Protein AF-A0A357IQ42-F1 (afdb_monomer_lite)

Foldseek 3Di:
DVVLPDDFQDWWWKWWAPVPDQIDIDGRQGDHDDPPDDPDDDDDPVVCVNRVHDDDTDIDTDHD

Structure (mmCIF, N/CA/C/O backbone):
data_AF-A0A357IQ42-F1
#
_entry.id   AF-A0A357IQ42-F1
#
loop_
_atom_site.group_PDB
_atom_site.id
_atom_site.type_symbol
_atom_site.label_atom_id
_atom_site.label_alt_id
_atom_site.label_comp_id
_atom_site.label_asym_id
_atom_site.label_entity_id
_atom_site.label_seq_id
_atom_site.pdbx_PDB_ins_code
_atom_site.Cartn_x
_atom_site.Cartn_y
_atom_site.Cartn_z
_atom_site.occupancy
_atom_site.B_iso_or_equiv
_atom_site.auth_seq_id
_atom_site.auth_comp_id
_atom_site.auth_asym_id
_atom_site.auth_atom_id
_atom_site.pdbx_PDB_model_num
ATOM 1 N N . ALA A 1 1 ? -12.022 -1.499 4.665 1.00 90.19 1 ALA A N 1
ATOM 2 C CA . ALA A 1 1 ? -12.224 -2.417 5.805 1.00 90.19 1 ALA A CA 1
ATOM 3 C C . ALA A 1 1 ? -13.142 -3.570 5.409 1.00 90.19 1 ALA A C 1
ATOM 5 O O . ALA A 1 1 ? -12.630 -4.507 4.822 1.00 90.19 1 ALA A O 1
ATOM 6 N N . LYS A 1 2 ? -14.473 -3.470 5.580 1.00 92.75 2 LYS A N 1
ATOM 7 C CA . LYS A 1 2 ? -15.423 -4.582 5.341 1.00 92.75 2 LYS A CA 1
ATOM 8 C C . LYS A 1 2 ? -15.277 -5.287 3.986 1.00 92.75 2 LYS A C 1
ATOM 10 O O . LYS A 1 2 ? -15.202 -6.503 3.960 1.00 92.75 2 LYS A O 1
ATOM 15 N N . HIS A 1 3 ? -15.190 -4.531 2.888 1.00 95.12 3 HIS A N 1
ATOM 16 C CA . HIS A 1 3 ? -15.039 -5.102 1.542 1.00 95.12 3 HIS A CA 1
ATOM 17 C C . HIS A 1 3 ? -13.774 -5.962 1.382 1.00 95.12 3 HIS A C 1
ATOM 1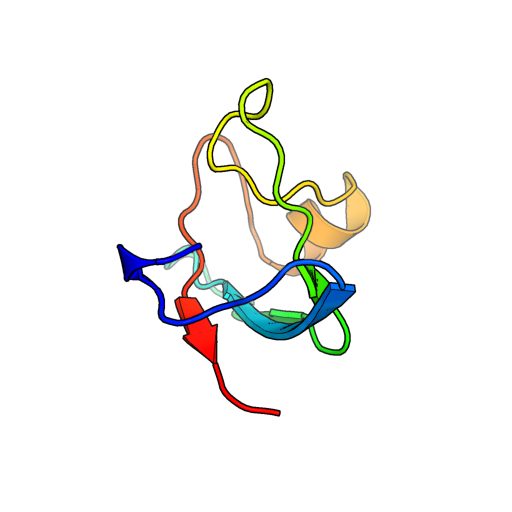9 O O . HIS A 1 3 ? -13.802 -6.970 0.695 1.00 95.12 3 HIS A O 1
ATOM 25 N N . PHE A 1 4 ? -12.690 -5.580 2.059 1.00 94.12 4 PHE A N 1
ATOM 26 C CA . PHE A 1 4 ? -11.408 -6.285 2.031 1.00 94.12 4 PHE A CA 1
ATOM 27 C C . PHE A 1 4 ? -11.245 -7.270 3.199 1.00 94.12 4 PHE A C 1
ATOM 29 O O . PHE A 1 4 ? -10.185 -7.861 3.342 1.00 94.12 4 PHE A O 1
ATOM 36 N N . GLY A 1 5 ? -12.255 -7.415 4.068 1.00 95.81 5 GLY A N 1
ATOM 37 C CA . GLY A 1 5 ? -12.186 -8.311 5.225 1.00 95.81 5 GLY A CA 1
ATOM 38 C C . GLY A 1 5 ? -11.126 -7.941 6.270 1.00 95.81 5 GLY A C 1
ATOM 39 O O . GLY A 1 5 ? -10.669 -8.826 6.981 1.00 95.81 5 GLY A O 1
ATOM 40 N N . VAL A 1 6 ? -10.731 -6.665 6.366 1.00 96.00 6 VAL A N 1
ATOM 41 C CA . VAL A 1 6 ? -9.687 -6.200 7.303 1.00 96.00 6 VAL A CA 1
ATOM 42 C C . VAL A 1 6 ? -10.222 -5.297 8.411 1.00 96.00 6 VAL A C 1
ATOM 44 O O . VAL A 1 6 ? -11.199 -4.559 8.211 1.00 96.00 6 VAL A O 1
ATOM 47 N N . GLU A 1 7 ? -9.524 -5.296 9.545 1.00 96.56 7 GLU A N 1
ATOM 48 C CA . GLU A 1 7 ? -9.837 -4.505 10.741 1.00 96.56 7 GLU A CA 1
ATOM 49 C C . GLU A 1 7 ? -8.776 -3.442 11.076 1.00 96.56 7 GLU A C 1
ATOM 51 O O . GLU A 1 7 ? -7.660 -3.444 10.560 1.00 96.56 7 GLU A O 1
ATOM 56 N N . ASN A 1 8 ? -9.144 -2.475 11.921 1.00 97.88 8 ASN A N 1
ATOM 57 C CA . ASN A 1 8 ? -8.228 -1.419 12.348 1.00 97.88 8 ASN A CA 1
ATOM 58 C C . ASN A 1 8 ? -7.115 -1.987 13.238 1.00 97.88 8 ASN A C 1
ATOM 60 O O . ASN A 1 8 ? -7.407 -2.656 14.222 1.00 97.88 8 ASN A O 1
ATOM 64 N N . GLY A 1 9 ? -5.863 -1.653 12.937 1.00 97.31 9 GLY A N 1
ATOM 65 C CA . GLY A 1 9 ? -4.685 -2.162 13.642 1.00 97.31 9 GLY A CA 1
ATOM 66 C C . GLY A 1 9 ? -4.167 -3.496 13.104 1.00 97.31 9 GLY A C 1
ATOM 67 O O . GLY A 1 9 ? -3.087 -3.918 13.508 1.00 97.31 9 GLY A O 1
ATOM 68 N N . GLN A 1 10 ? -4.883 -4.138 12.174 1.00 97.44 10 GLN A N 1
ATOM 69 C CA . GLN A 1 10 ? -4.410 -5.360 11.534 1.00 97.44 10 GLN A CA 1
ATOM 70 C C . GLN A 1 10 ? -3.123 -5.099 10.752 1.00 97.44 10 GLN A C 1
ATOM 72 O O . GLN A 1 10 ? -2.978 -4.069 10.090 1.00 97.44 10 GLN A O 1
ATOM 77 N N . ILE A 1 11 ? -2.213 -6.066 10.808 1.00 97.56 11 ILE A N 1
ATOM 78 C CA . ILE A 1 11 ? -0.950 -6.055 10.081 1.00 97.56 11 ILE A CA 1
ATOM 79 C C . ILE A 1 11 ? -1.067 -6.982 8.871 1.00 97.56 11 ILE A C 1
ATOM 81 O O . ILE A 1 11 ? -1.463 -8.139 9.016 1.00 97.56 11 ILE A O 1
ATOM 85 N N . VAL A 1 12 ? -0.738 -6.472 7.685 1.00 97.31 12 VAL A N 1
ATOM 86 C CA . VAL A 1 12 ? -0.838 -7.198 6.409 1.00 97.31 12 VAL A CA 1
ATOM 87 C C . VAL A 1 12 ? 0.431 -7.036 5.574 1.00 97.31 12 VAL A C 1
ATOM 89 O O . VAL A 1 12 ? 1.245 -6.146 5.829 1.00 97.31 12 VAL A O 1
ATOM 92 N N . G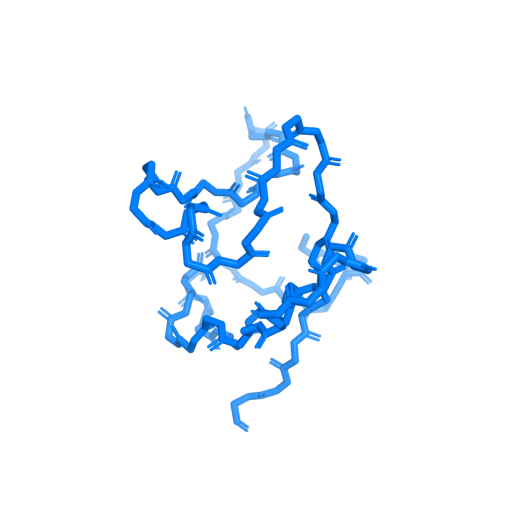LY A 1 13 ? 0.582 -7.880 4.553 1.00 98.12 13 GLY A N 1
ATOM 93 C CA . GLY A 1 13 ? 1.461 -7.582 3.429 1.00 98.12 13 GLY A CA 1
ATOM 94 C C . GLY A 1 13 ? 0.701 -6.799 2.357 1.00 98.12 13 GLY A C 1
ATOM 95 O O . GLY A 1 13 ? -0.492 -7.030 2.145 1.00 98.12 13 GLY A O 1
ATOM 96 N N . VAL A 1 14 ? 1.375 -5.888 1.657 1.00 97.81 14 VAL A N 1
ATOM 97 C CA . VAL A 1 14 ? 0.827 -5.233 0.460 1.00 97.81 14 VAL A CA 1
ATOM 98 C C . VAL A 1 14 ? 1.777 -5.435 -0.708 1.00 97.81 14 VAL A C 1
ATOM 100 O O . VAL A 1 14 ? 2.890 -4.909 -0.719 1.00 97.81 14 VAL A O 1
ATOM 103 N N . LYS A 1 15 ? 1.332 -6.200 -1.703 1.00 97.75 15 LYS A N 1
ATOM 104 C CA . LYS A 1 15 ? 2.045 -6.368 -2.965 1.00 97.75 15 LYS A CA 1
ATOM 105 C C . LYS A 1 15 ? 1.793 -5.156 -3.853 1.00 97.75 15 LYS A C 1
ATOM 107 O O . LYS A 1 15 ? 0.646 -4.792 -4.106 1.00 97.75 15 LYS A O 1
ATOM 112 N N . VAL A 1 16 ? 2.868 -4.570 -4.361 1.00 97.50 16 VAL A N 1
ATOM 113 C CA . VAL A 1 16 ? 2.842 -3.479 -5.333 1.00 97.50 16 VAL A CA 1
ATOM 114 C C . VAL A 1 16 ? 3.592 -3.926 -6.579 1.00 97.50 16 VAL A C 1
ATOM 116 O O . VAL A 1 16 ? 4.773 -4.272 -6.521 1.00 97.50 16 VAL A O 1
ATOM 119 N N . ASP A 1 17 ? 2.891 -3.909 -7.709 1.00 95.88 17 ASP A N 1
ATOM 120 C CA . ASP A 1 17 ? 3.453 -4.177 -9.029 1.00 95.88 17 ASP A CA 1
ATOM 121 C C . ASP A 1 17 ? 3.006 -3.077 -9.997 1.00 95.88 17 ASP A C 1
ATOM 123 O O . ASP A 1 17 ? 1.836 -2.975 -10.364 1.00 95.88 17 ASP A O 1
ATOM 127 N N . SER A 1 18 ? 3.950 -2.218 -10.381 1.00 93.81 18 SER A N 1
ATOM 128 C CA . SER A 1 18 ? 3.712 -1.106 -11.305 1.00 93.81 18 SER A CA 1
ATOM 129 C C . SER A 1 18 ? 3.771 -1.520 -12.781 1.00 93.81 18 SER A C 1
ATOM 131 O O . SER A 1 18 ? 3.598 -0.670 -13.658 1.00 93.81 18 SER A O 1
ATOM 133 N N . GLY A 1 19 ? 4.074 -2.791 -13.085 1.00 93.81 19 GLY A N 1
ATOM 134 C CA . GLY A 1 19 ? 4.310 -3.282 -14.448 1.00 93.81 19 GLY A CA 1
ATOM 135 C C . GLY A 1 19 ? 5.603 -2.758 -15.091 1.00 93.81 19 GLY A C 1
ATOM 136 O O . GLY A 1 19 ? 5.872 -3.043 -16.255 1.00 93.81 19 GLY A O 1
ATOM 137 N N . LYS A 1 20 ? 6.416 -1.994 -14.348 1.00 93.69 20 LYS A N 1
ATOM 138 C CA . LYS A 1 20 ? 7.679 -1.379 -14.805 1.00 93.69 20 LYS A CA 1
ATOM 139 C C . LYS A 1 2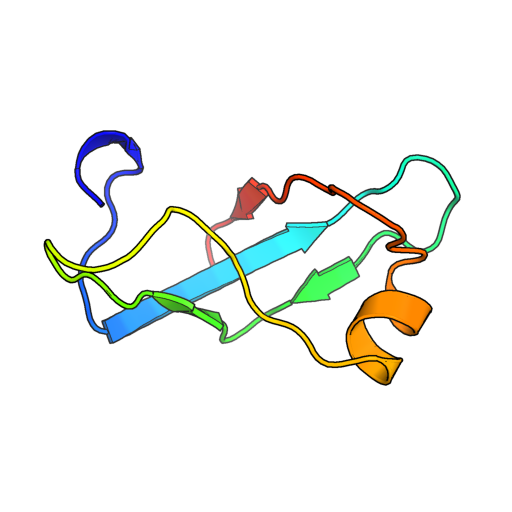0 ? 8.919 -2.057 -14.205 1.00 93.69 20 LYS A C 1
ATOM 141 O O . LYS A 1 20 ? 10.019 -1.511 -14.269 1.00 93.69 20 LYS A O 1
ATOM 146 N N . GLY A 1 21 ? 8.740 -3.239 -13.613 1.00 91.94 21 GLY A N 1
ATOM 147 C CA . GLY A 1 21 ? 9.762 -3.939 -12.835 1.00 91.94 21 GLY A CA 1
ATOM 148 C C . GLY A 1 21 ? 9.824 -3.480 -11.374 1.00 91.94 21 GLY A C 1
ATOM 149 O O . GLY A 1 21 ? 9.135 -2.544 -10.977 1.00 91.94 21 GLY A O 1
ATOM 150 N N . ARG A 1 22 ? 10.658 -4.162 -10.574 1.00 95.31 22 ARG A N 1
ATOM 151 C CA . ARG A 1 22 ? 10.802 -3.960 -9.117 1.00 95.31 22 ARG A CA 1
ATOM 152 C C . ARG A 1 22 ? 9.497 -4.160 -8.331 1.00 95.31 22 ARG A C 1
ATOM 154 O O . ARG A 1 22 ? 9.164 -3.358 -7.469 1.00 95.31 22 ARG A O 1
ATOM 161 N N . ALA A 1 23 ? 8.761 -5.236 -8.612 1.00 96.62 23 ALA A N 1
ATOM 162 C CA . ALA A 1 23 ? 7.633 -5.614 -7.764 1.00 96.62 23 ALA A CA 1
ATOM 163 C C . ALA A 1 23 ? 8.118 -5.881 -6.325 1.00 96.62 23 ALA A C 1
ATOM 165 O O . ALA A 1 23 ? 9.127 -6.563 -6.124 1.00 96.62 23 ALA A O 1
ATOM 166 N N . VAL A 1 24 ? 7.405 -5.339 -5.339 1.00 96.69 24 VAL A N 1
ATOM 167 C CA . VAL A 1 24 ? 7.751 -5.422 -3.910 1.00 96.69 24 VAL A CA 1
ATOM 168 C C . VAL A 1 24 ? 6.521 -5.853 -3.120 1.00 96.69 24 VAL A C 1
ATOM 170 O O . VAL A 1 24 ? 5.394 -5.502 -3.468 1.00 96.69 24 VAL A O 1
ATOM 173 N N . VAL A 1 25 ? 6.736 -6.602 -2.040 1.00 97.69 25 VAL A N 1
ATOM 174 C CA . VAL A 1 25 ? 5.728 -6.803 -0.996 1.00 97.69 25 VAL A CA 1
ATOM 175 C C . VAL A 1 25 ? 6.176 -6.037 0.242 1.00 97.69 25 VAL A C 1
ATOM 177 O O . VAL A 1 25 ? 7.190 -6.379 0.850 1.00 97.69 25 VAL A O 1
ATOM 180 N N . PHE A 1 26 ? 5.426 -4.999 0.608 1.00 97.19 26 PHE A N 1
ATOM 181 C CA . PHE A 1 26 ? 5.614 -4.289 1.869 1.00 97.19 26 PHE A CA 1
ATOM 182 C C . PHE A 1 26 ? 4.988 -5.116 2.984 1.00 97.19 26 PHE A C 1
ATOM 184 O O . PHE A 1 26 ? 3.765 -5.181 3.115 1.00 97.19 26 PHE A O 1
ATOM 191 N N . MET A 1 27 ? 5.829 -5.789 3.760 1.00 96.69 27 MET A N 1
ATOM 192 C CA . MET A 1 27 ? 5.388 -6.530 4.936 1.00 96.69 27 M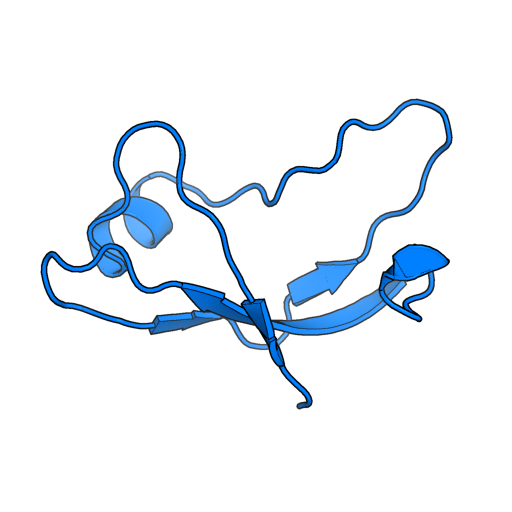ET A CA 1
ATOM 193 C C . MET A 1 27 ? 5.121 -5.580 6.102 1.00 96.69 27 MET A C 1
ATOM 195 O O . MET A 1 27 ? 5.492 -4.410 6.072 1.00 96.69 27 MET A O 1
ATOM 199 N N . ASP A 1 28 ? 4.451 -6.100 7.124 1.00 96.44 28 ASP A N 1
ATOM 200 C CA . ASP A 1 28 ? 4.173 -5.383 8.366 1.00 96.44 28 ASP A CA 1
ATOM 201 C C . ASP A 1 28 ? 3.440 -4.032 8.185 1.00 96.44 28 ASP A C 1
ATOM 203 O O . ASP A 1 28 ? 3.569 -3.113 8.994 1.00 96.44 28 ASP A O 1
ATOM 207 N N . THR A 1 29 ? 2.606 -3.918 7.143 1.00 96.62 29 THR A N 1
ATOM 208 C CA . THR A 1 29 ? 1.815 -2.711 6.862 1.00 96.62 29 THR A CA 1
ATOM 209 C C . THR A 1 29 ? 0.575 -2.668 7.754 1.00 96.62 29 THR A C 1
ATOM 211 O O . THR A 1 29 ? -0.232 -3.599 7.760 1.00 96.62 29 THR A O 1
ATOM 214 N N . VAL A 1 30 ? 0.385 -1.567 8.488 1.00 97.31 30 VAL A N 1
ATOM 215 C CA . VAL A 1 30 ? -0.766 -1.384 9.386 1.00 97.31 30 VAL A CA 1
ATOM 216 C C . VAL A 1 30 ? -2.004 -0.850 8.662 1.00 97.31 30 VAL A C 1
ATOM 218 O O . VAL A 1 30 ? -1.979 0.194 8.006 1.00 97.31 30 VAL A O 1
ATOM 221 N N . ILE A 1 31 ? -3.136 -1.525 8.848 1.00 97.88 31 ILE A N 1
ATOM 222 C CA . ILE A 1 31 ? -4.446 -1.054 8.403 1.00 97.88 31 ILE A CA 1
ATOM 223 C C . ILE A 1 31 ? -4.985 -0.023 9.398 1.00 97.88 31 ILE A C 1
ATOM 225 O O . ILE A 1 31 ? -5.158 -0.305 10.583 1.00 97.88 31 ILE A O 1
ATOM 229 N N . ARG A 1 32 ? -5.315 1.177 8.909 1.00 97.88 32 ARG A N 1
ATOM 230 C CA . ARG A 1 32 ? -5.969 2.236 9.697 1.00 97.88 32 ARG A CA 1
ATOM 231 C C . ARG A 1 32 ? -7.364 2.509 9.149 1.00 97.88 32 ARG A C 1
ATOM 233 O O . ARG A 1 32 ? -7.512 2.877 7.986 1.00 97.88 32 ARG A O 1
ATOM 240 N N . VAL A 1 33 ? -8.392 2.345 9.979 1.00 97.62 33 VAL A N 1
ATOM 241 C CA . VAL A 1 33 ? -9.798 2.523 9.588 1.00 97.62 33 VAL A CA 1
ATOM 242 C C . VAL A 1 33 ? -10.401 3.699 10.342 1.00 97.62 33 VAL A C 1
ATOM 244 O O . VAL A 1 33 ? -10.426 3.727 11.567 1.00 97.62 33 VAL A O 1
ATOM 247 N N . SER A 1 34 ? -10.938 4.658 9.594 1.00 97.19 34 SER A N 1
ATOM 248 C CA . SER A 1 34 ? -11.719 5.778 10.116 1.00 97.19 34 SER A CA 1
ATOM 249 C C . SER A 1 34 ? -12.739 6.203 9.069 1.00 97.19 34 SER A C 1
ATOM 251 O O . SER A 1 34 ? -12.451 6.155 7.874 1.00 97.19 34 SER A O 1
ATOM 253 N N . SER A 1 35 ? -13.911 6.671 9.500 1.00 95.69 35 SER A N 1
ATOM 254 C CA . SER A 1 35 ? -14.923 7.239 8.596 1.00 95.69 35 SER A CA 1
ATOM 255 C C . SER A 1 35 ? -14.461 8.524 7.900 1.00 95.69 35 SER A C 1
ATOM 257 O O . SER A 1 35 ? -15.091 8.957 6.942 1.00 95.69 35 SER A O 1
ATOM 259 N N . LYS A 1 36 ? -13.364 9.129 8.371 1.00 97.50 36 LYS A N 1
ATOM 260 C CA . LYS A 1 36 ? -12.767 10.348 7.809 1.00 97.50 36 LYS A CA 1
ATOM 261 C C . LYS A 1 36 ? -11.657 10.077 6.783 1.00 97.50 36 LYS A C 1
ATOM 263 O O . LYS A 1 36 ? -11.094 11.035 6.265 1.00 97.50 36 LYS A O 1
ATOM 268 N N . TYR A 1 37 ? -11.280 8.820 6.540 1.00 96.44 37 TYR A N 1
ATOM 269 C CA . TYR A 1 37 ? -10.142 8.478 5.676 1.00 96.44 37 TYR A CA 1
ATOM 270 C C . TYR A 1 37 ? -10.583 8.069 4.272 1.00 96.44 37 TYR A C 1
ATOM 272 O O . TYR A 1 37 ? -11.599 7.399 4.095 1.00 96.44 37 TYR A O 1
ATOM 280 N N . ALA A 1 38 ? -9.770 8.437 3.282 1.00 96.25 38 ALA A N 1
ATOM 281 C CA . ALA A 1 38 ? -9.845 7.881 1.938 1.00 96.25 38 ALA A CA 1
ATOM 282 C C . ALA A 1 38 ? -9.100 6.537 1.869 1.00 96.25 38 ALA A C 1
ATOM 284 O O . ALA A 1 38 ? -8.206 6.265 2.672 1.00 96.25 38 ALA A O 1
ATOM 285 N N . LEU A 1 39 ? -9.459 5.695 0.897 1.00 95.75 39 LEU A N 1
ATOM 286 C CA . LEU A 1 39 ? -8.764 4.436 0.640 1.00 95.75 39 LEU A CA 1
ATOM 287 C C . LEU A 1 39 ? -7.420 4.720 -0.043 1.00 95.75 39 LEU A C 1
ATOM 289 O O . LEU A 1 39 ? -7.366 4.875 -1.260 1.00 95.75 39 LEU A O 1
ATOM 293 N N . ALA A 1 40 ? -6.352 4.794 0.746 1.00 96.44 40 ALA A N 1
ATOM 294 C CA . ALA A 1 40 ? -4.994 4.990 0.256 1.00 96.44 40 ALA A CA 1
ATOM 295 C C . ALA A 1 40 ? -3.972 4.293 1.163 1.00 96.44 40 ALA A C 1
ATOM 297 O O . ALA A 1 40 ? -4.144 4.233 2.383 1.00 96.44 40 ALA A O 1
ATOM 298 N N . MET A 1 41 ? -2.893 3.800 0.554 1.00 96.38 41 MET A N 1
ATOM 299 C CA . MET A 1 41 ? -1.663 3.424 1.246 1.00 96.38 41 MET A CA 1
ATOM 300 C C . MET A 1 41 ? -0.689 4.592 1.123 1.00 96.38 41 MET A C 1
ATOM 302 O O . MET A 1 41 ? -0.515 5.136 0.035 1.00 96.38 41 MET A O 1
ATOM 306 N N . HIS A 1 42 ? -0.096 5.005 2.237 1.00 95.38 42 HIS A N 1
ATOM 307 C CA . HIS A 1 42 ? 0.926 6.045 2.238 1.00 95.38 42 HIS A CA 1
ATOM 308 C C . HIS A 1 42 ? 2.279 5.371 2.404 1.00 95.38 42 HIS A C 1
ATOM 310 O O . HIS A 1 42 ? 2.480 4.660 3.387 1.00 95.38 42 HIS A O 1
ATOM 316 N N . ILE A 1 43 ? 3.155 5.623 1.444 1.00 95.12 43 ILE A N 1
ATOM 317 C CA . ILE A 1 43 ? 4.565 5.253 1.454 1.00 95.12 43 ILE A CA 1
ATOM 318 C C . ILE A 1 43 ? 5.384 6.518 1.216 1.00 95.12 43 ILE A C 1
ATOM 320 O O . ILE A 1 43 ? 4.865 7.493 0.656 1.00 95.12 43 ILE A O 1
ATOM 324 N N . ASP A 1 44 ? 6.627 6.531 1.671 1.00 96.06 44 ASP A N 1
ATOM 325 C CA . ASP A 1 44 ? 7.535 7.640 1.411 1.00 96.06 44 ASP A CA 1
ATOM 326 C C . ASP A 1 44 ? 8.139 7.583 -0.007 1.00 96.06 44 ASP A C 1
ATOM 328 O O . ASP A 1 44 ? 7.842 6.709 -0.830 1.00 96.06 44 ASP A O 1
ATOM 332 N N .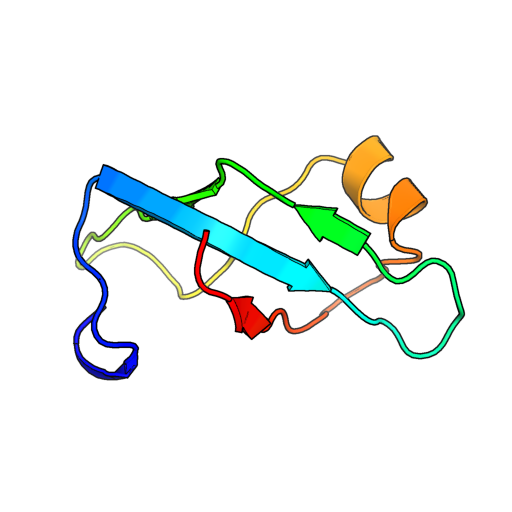 THR A 1 45 ? 8.963 8.580 -0.327 1.00 96.19 45 THR A N 1
ATOM 333 C CA . THR A 1 45 ? 9.582 8.703 -1.651 1.00 96.19 45 THR A CA 1
ATOM 334 C C . THR A 1 45 ? 10.538 7.548 -1.956 1.00 96.19 45 THR A C 1
ATOM 336 O O . THR A 1 45 ? 10.597 7.103 -3.103 1.00 96.19 45 THR A O 1
ATOM 339 N N . ASP A 1 46 ? 11.275 7.044 -0.966 1.00 96.75 46 ASP A N 1
ATOM 340 C CA . ASP A 1 46 ? 12.258 5.978 -1.173 1.00 96.75 46 ASP A CA 1
ATOM 341 C C . ASP A 1 46 ? 11.570 4.623 -1.357 1.00 96.75 46 ASP A C 1
ATOM 343 O O . ASP A 1 46 ? 11.936 3.859 -2.255 1.00 96.75 46 ASP A O 1
ATOM 347 N N . GLU A 1 47 ? 10.501 4.366 -0.606 1.00 96.56 47 GLU A N 1
ATOM 348 C CA . GLU A 1 47 ? 9.606 3.223 -0.789 1.00 96.56 47 GLU A CA 1
ATOM 349 C C . GLU A 1 47 ? 8.935 3.253 -2.173 1.00 96.56 47 GLU A C 1
ATOM 351 O O . GLU A 1 47 ? 8.903 2.237 -2.875 1.00 96.56 47 GLU A O 1
ATOM 356 N N . SER A 1 48 ? 8.464 4.425 -2.618 1.00 96.25 48 SER A N 1
ATOM 357 C CA . SER A 1 48 ? 7.889 4.597 -3.961 1.00 96.25 48 SER A CA 1
ATOM 358 C C . SER A 1 48 ? 8.925 4.337 -5.057 1.00 96.25 48 SER A C 1
ATOM 360 O O . SER A 1 48 ? 8.657 3.622 -6.026 1.00 96.25 48 SER A O 1
ATOM 362 N N . ASN A 1 49 ? 10.142 4.861 -4.899 1.00 96.62 49 ASN A N 1
ATOM 363 C CA . ASN A 1 49 ? 11.241 4.599 -5.826 1.00 96.62 49 ASN A CA 1
ATOM 364 C C . ASN A 1 49 ? 11.627 3.112 -5.839 1.00 96.62 49 ASN A C 1
ATOM 366 O O . ASN A 1 49 ? 11.971 2.574 -6.898 1.00 96.62 49 ASN A O 1
ATOM 370 N N . ALA A 1 50 ? 11.554 2.432 -4.689 1.00 96.56 50 ALA A N 1
ATOM 371 C CA . ALA A 1 50 ? 11.876 1.017 -4.562 1.00 96.56 50 ALA A CA 1
ATOM 372 C C . ALA A 1 50 ? 10.939 0.116 -5.378 1.00 96.56 50 ALA A C 1
ATOM 374 O O . ALA A 1 50 ? 11.421 -0.867 -5.942 1.00 96.56 50 ALA A O 1
ATOM 375 N N . CYS A 1 51 ? 9.655 0.476 -5.495 1.00 96.62 51 CYS A N 1
ATOM 376 C CA . CYS A 1 51 ? 8.641 -0.282 -6.240 1.00 96.62 51 CYS A CA 1
ATOM 377 C C . CYS A 1 51 ? 8.343 0.258 -7.657 1.00 96.62 51 CYS A C 1
ATOM 379 O O . CYS A 1 51 ? 7.361 -0.143 -8.293 1.00 96.62 51 CYS A O 1
ATOM 381 N N . CYS A 1 52 ? 9.165 1.187 -8.166 1.00 96.31 52 CYS A N 1
ATOM 382 C CA . CYS A 1 52 ? 8.894 1.919 -9.415 1.00 96.31 52 CYS A CA 1
ATOM 383 C C . CYS A 1 52 ? 7.508 2.607 -9.425 1.00 96.31 52 CYS A C 1
ATOM 385 O O . CYS A 1 52 ? 6.872 2.745 -10.477 1.00 96.31 52 CYS A O 1
ATOM 387 N N . GLY A 1 53 ? 7.022 3.030 -8.256 1.00 93.69 53 GLY A N 1
ATOM 388 C CA . GLY A 1 53 ? 5.745 3.709 -8.094 1.00 93.69 53 GLY A CA 1
ATOM 389 C C . GLY A 1 53 ? 5.822 5.166 -8.544 1.00 93.69 53 GLY A C 1
ATOM 390 O O . GLY A 1 53 ? 6.691 5.916 -8.103 1.00 93.69 53 GLY A O 1
ATOM 391 N N . ALA A 1 54 ? 4.909 5.576 -9.426 1.00 92.12 54 ALA A N 1
ATOM 392 C CA . ALA A 1 54 ? 4.747 6.969 -9.836 1.00 92.12 54 ALA A CA 1
ATOM 393 C C . ALA A 1 54 ? 3.273 7.261 -10.142 1.00 92.12 54 ALA A C 1
ATOM 395 O O . ALA A 1 54 ? 2.639 6.522 -10.898 1.00 92.12 54 ALA A O 1
ATOM 396 N N . GLY A 1 55 ? 2.739 8.354 -9.593 1.00 91.38 55 GLY A N 1
ATOM 397 C CA . GLY A 1 55 ? 1.325 8.706 -9.735 1.00 91.38 55 GLY A CA 1
ATOM 398 C C . GLY A 1 55 ? 0.416 7.794 -8.905 1.00 91.38 55 GLY A C 1
ATOM 399 O O . GLY A 1 55 ? 0.704 7.523 -7.743 1.00 91.38 55 GLY A O 1
ATOM 400 N N . VAL A 1 56 ? -0.696 7.341 -9.491 1.00 93.25 56 VAL A N 1
ATOM 401 C CA . VAL A 1 56 ? -1.638 6.427 -8.828 1.00 93.25 56 VAL A CA 1
ATOM 402 C C . VAL A 1 56 ? -1.246 4.987 -9.134 1.00 93.25 56 VAL A C 1
ATOM 404 O O . VAL A 1 56 ? -1.264 4.572 -10.291 1.00 93.25 56 VAL A O 1
ATOM 407 N N . ILE A 1 57 ? -0.928 4.229 -8.087 1.00 94.00 57 ILE A N 1
ATOM 408 C CA . ILE A 1 57 ? -0.607 2.803 -8.154 1.00 94.00 57 ILE A CA 1
ATOM 409 C C . ILE A 1 57 ? -1.533 2.061 -7.194 1.00 94.00 57 ILE A C 1
ATOM 411 O O . ILE A 1 57 ? -1.802 2.535 -6.089 1.00 94.00 57 ILE A O 1
ATOM 415 N N . TYR A 1 58 ? -2.024 0.900 -7.619 1.00 95.50 58 TYR A N 1
ATOM 416 C CA . TYR A 1 58 ? -2.848 0.033 -6.785 1.00 95.50 58 TYR A CA 1
ATOM 417 C C . TYR A 1 58 ? -1.995 -1.078 -6.177 1.00 95.50 58 TYR A C 1
ATOM 419 O O . TYR A 1 58 ? -1.118 -1.632 -6.839 1.00 95.50 58 TYR A O 1
ATOM 427 N N . GLY A 1 59 ? -2.264 -1.386 -4.911 1.00 95.62 59 GLY A N 1
ATOM 428 C CA . GLY A 1 59 ? -1.671 -2.511 -4.202 1.00 95.62 59 GLY A CA 1
ATOM 429 C C . GLY A 1 59 ? -2.692 -3.616 -3.955 1.00 95.62 59 GLY A C 1
ATOM 430 O O . GLY A 1 59 ? -3.897 -3.365 -3.882 1.00 95.62 59 GLY A O 1
ATOM 431 N N . GLU A 1 60 ? -2.194 -4.832 -3.792 1.00 97.25 60 GLU A N 1
ATOM 432 C CA . GLU A 1 60 ? -2.966 -6.010 -3.412 1.00 97.25 60 GLU A CA 1
ATOM 433 C C . GLU A 1 60 ? -2.634 -6.379 -1.963 1.00 97.25 60 GLU A C 1
ATOM 435 O O . GLU A 1 60 ? -1.467 -6.556 -1.613 1.00 97.25 60 GLU A O 1
ATOM 440 N N . ILE A 1 61 ? -3.656 -6.488 -1.111 1.00 97.25 61 ILE A N 1
ATOM 441 C CA . ILE A 1 61 ? -3.482 -7.001 0.253 1.00 97.25 61 ILE A CA 1
ATOM 442 C C . ILE A 1 61 ? -3.197 -8.499 0.153 1.00 97.25 61 ILE A C 1
ATOM 444 O O . ILE A 1 61 ? -4.012 -9.248 -0.382 1.00 97.25 61 ILE A O 1
ATOM 448 N N . VAL A 1 62 ? -2.070 -8.931 0.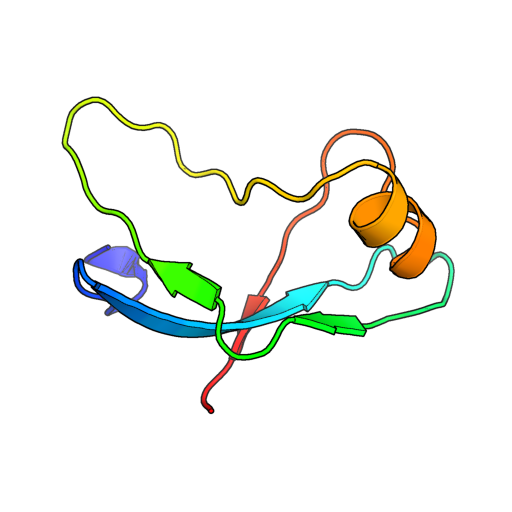710 1.00 96.19 62 VAL A N 1
ATOM 449 C CA . VAL A 1 62 ? -1.672 -10.339 0.793 1.00 96.19 62 VAL A CA 1
ATOM 450 C C . VAL A 1 62 ? -1.578 -10.773 2.255 1.00 96.19 62 VAL A C 1
ATOM 452 O O . VAL A 1 62 ? -1.354 -9.954 3.155 1.00 96.19 62 VAL A O 1
ATOM 455 N N . SER A 1 63 ? -1.790 -12.068 2.507 1.00 84.50 63 SER A N 1
ATOM 456 C CA . SER A 1 63 ? -1.589 -12.632 3.843 1.00 84.50 63 SER A CA 1
ATOM 457 C C . SER A 1 63 ? -0.131 -12.477 4.265 1.00 84.50 63 SER A C 1
ATOM 459 O O . SER A 1 63 ? 0.765 -12.445 3.419 1.00 84.50 63 SER A O 1
ATOM 461 N N . LYS A 1 64 ? 0.088 -12.383 5.577 1.00 60.22 64 LYS A N 1
ATOM 462 C CA . LYS A 1 64 ? 1.432 -12.515 6.131 1.00 60.22 64 LYS A CA 1
ATOM 463 C C . LYS A 1 64 ? 1.999 -13.907 5.847 1.00 60.22 64 LYS A C 1
ATOM 465 O O . LYS A 1 64 ? 1.184 -14.857 5.786 1.00 60.22 64 LYS A O 1
#

Radius of gyration: 11.99 Å; chains: 1; bounding box: 28×23×28 Å

pLDDT: mean 95.21, std 4.94, range [60.22, 98.12]

Secondary structure (DSSP, 8-state):
-GGGT--TT-EEEEEE--SSS--EEEEEEEP---TT--S-----HHHHHHTT--SS--EEEE--

Sequence (64 aa):
AKHFGVENGQIVGVKVDSGKGRAVVFMDTVIRVSSKYALAMHIDTDESNACCGAGVIYGEIVSK